Protein AF-A0A921BNK4-F1 (afdb_monomer_lite)

pLDDT: mean 87.98, std 12.68, range [36.59, 97.06]

Radius of gyration: 14.63 Å; chains: 1; bounding box: 39×37×37 Å

Secondary structure (DSSP, 8-state):
-----EEEETTEEEE--TT----B-STT-B--TT-TTSPPPSEE--S--EEEEEEGGGS-PPTTGGGPEEEEETTTTEEEEEEEEEETTEEEEEEEEEEE-SS------EE-TTS-EE-

Sequence (119 aa):
MGRRLAVVSADRVNHVISGGDYGWRQGTDKWPAYFPDSLPSNADIGLGSPTAIAFGTESNFPEPYRRALFILDWAYGKIFAIHLTPEGVSYRGQADEFVTGRPLNVTGMDFGPDGRCFL

Foldseek 3Di:
DDQADFDDDFFFTDRDDPPAAQQDDPDNDGDDCPPPRHDDGQGGPDGFAWADKDALCLAPDDPPRSGWIWTAGQPQQWIWTWDWDDDDPGTHTDIDTPDGDVRRRDRDWDADNVRDIDD

Structure (mmCIF, N/CA/C/O backbone):
data_AF-A0A921BNK4-F1
#
_entry.id   AF-A0A921BNK4-F1
#
loop_
_atom_site.group_PDB
_atom_site.id
_atom_site.type_symbol
_atom_site.label_atom_id
_atom_site.label_alt_id
_atom_site.label_comp_id
_atom_site.label_asym_id
_atom_site.label_entity_id
_atom_site.label_seq_id
_atom_site.pdbx_PDB_ins_code
_atom_site.Cartn_x
_atom_site.Cartn_y
_atom_site.Cartn_z
_atom_site.occupancy
_atom_site.B_iso_or_equiv
_atom_site.auth_seq_id
_atom_site.auth_comp_id
_atom_site.auth_asym_id
_atom_site.auth_atom_id
_atom_site.pdbx_PDB_model_num
ATOM 1 N N . MET A 1 1 ? -8.432 -18.741 0.528 1.00 36.59 1 MET A N 1
ATOM 2 C CA . MET A 1 1 ? -7.493 -18.489 -0.588 1.00 36.59 1 MET A CA 1
ATOM 3 C C . MET A 1 1 ? -6.634 -17.300 -0.176 1.00 36.59 1 MET A C 1
ATOM 5 O O . MET A 1 1 ? -7.136 -16.187 -0.126 1.00 36.59 1 MET A O 1
ATOM 9 N N . GLY A 1 2 ? -5.432 -17.576 0.341 1.00 42.41 2 GLY A N 1
ATOM 10 C CA . GLY A 1 2 ? -4.637 -16.625 1.127 1.00 42.41 2 GLY A CA 1
ATOM 11 C C . GLY A 1 2 ? -4.116 -15.462 0.289 1.00 42.41 2 GLY A C 1
ATOM 12 O O . GLY A 1 2 ? -3.464 -15.683 -0.729 1.00 42.41 2 GLY A O 1
ATOM 13 N N . ARG A 1 3 ? -4.422 -14.237 0.722 1.00 51.56 3 ARG A N 1
ATOM 14 C CA . ARG A 1 3 ? -3.921 -12.988 0.141 1.00 51.56 3 ARG A CA 1
ATOM 15 C C . ARG A 1 3 ? -2.420 -12.909 0.411 1.00 51.56 3 ARG A C 1
ATOM 17 O O . ARG A 1 3 ? -2.004 -12.634 1.531 1.00 51.56 3 ARG A O 1
ATOM 24 N N . ARG A 1 4 ? -1.619 -13.279 -0.589 1.00 47.22 4 ARG A N 1
ATOM 25 C CA . ARG A 1 4 ? -0.155 -13.254 -0.518 1.00 47.22 4 ARG A CA 1
ATOM 26 C C . ARG A 1 4 ? 0.313 -11.802 -0.600 1.00 47.22 4 ARG A C 1
ATOM 28 O O . ARG A 1 4 ? -0.253 -11.018 -1.355 1.00 47.22 4 ARG A O 1
ATOM 35 N N . LEU A 1 5 ? 1.269 -11.482 0.269 1.00 50.91 5 LEU A N 1
ATOM 36 C CA . LEU A 1 5 ? 1.729 -10.148 0.646 1.00 50.91 5 LEU A CA 1
ATOM 37 C C . LEU A 1 5 ? 1.847 -9.161 -0.522 1.00 50.91 5 LEU A C 1
ATOM 39 O O . LEU A 1 5 ? 2.385 -9.491 -1.579 1.00 50.91 5 LEU A O 1
ATOM 43 N N . ALA A 1 6 ? 1.431 -7.922 -0.257 1.00 54.72 6 ALA A N 1
ATOM 44 C CA . ALA A 1 6 ? 1.894 -6.767 -1.003 1.00 54.72 6 ALA A CA 1
ATOM 45 C C . ALA A 1 6 ? 3.242 -6.314 -0.416 1.00 54.72 6 ALA A C 1
ATOM 47 O O . ALA A 1 6 ? 3.318 -6.069 0.786 1.00 54.72 6 ALA A O 1
ATOM 48 N N . VAL A 1 7 ? 4.301 -6.214 -1.220 1.00 55.16 7 VAL A N 1
ATOM 49 C CA . VAL A 1 7 ? 5.541 -5.529 -0.809 1.00 55.16 7 VAL A CA 1
ATOM 50 C C . VAL A 1 7 ? 5.602 -4.191 -1.511 1.00 55.16 7 VAL A C 1
ATOM 52 O O . VAL A 1 7 ? 5.413 -4.113 -2.728 1.00 55.16 7 VAL A O 1
ATOM 55 N N . VAL A 1 8 ? 5.879 -3.151 -0.729 1.00 53.22 8 VAL A N 1
ATOM 56 C CA . VAL A 1 8 ? 6.045 -1.802 -1.244 1.00 53.22 8 VAL A CA 1
ATOM 57 C C . VAL A 1 8 ? 7.531 -1.542 -1.484 1.00 53.22 8 VAL A C 1
ATOM 59 O O . VAL A 1 8 ? 8.311 -1.470 -0.541 1.00 53.22 8 VAL A O 1
ATOM 62 N N . SER A 1 9 ? 7.938 -1.433 -2.748 1.00 58.34 9 SER A N 1
ATOM 63 C CA . SER A 1 9 ? 9.254 -0.895 -3.129 1.00 58.34 9 SER A CA 1
ATOM 64 C C . SER A 1 9 ? 9.045 0.569 -3.484 1.00 58.34 9 SER A C 1
ATOM 66 O O . SER A 1 9 ? 8.127 0.806 -4.251 1.00 58.34 9 SER A O 1
ATOM 68 N N . ALA A 1 10 ? 9.823 1.513 -2.942 1.00 61.88 10 ALA A N 1
ATOM 69 C CA . ALA A 1 10 ? 9.602 2.968 -3.038 1.00 61.88 10 ALA A CA 1
ATOM 70 C C . ALA A 1 10 ? 8.849 3.411 -4.313 1.00 61.88 10 ALA A C 1
ATOM 72 O O . ALA A 1 10 ? 9.496 3.539 -5.344 1.00 61.88 10 ALA A O 1
ATOM 73 N N . ASP A 1 11 ? 7.525 3.630 -4.186 1.00 77.81 11 ASP A N 1
ATOM 74 C CA . ASP A 1 11 ? 6.499 3.969 -5.205 1.00 77.81 11 ASP A CA 1
ATOM 75 C C . ASP A 1 11 ? 5.626 2.857 -5.843 1.00 77.81 11 ASP A C 1
ATOM 77 O O . ASP A 1 11 ? 4.643 3.200 -6.500 1.00 77.81 11 ASP A O 1
ATOM 81 N N . ARG A 1 12 ? 5.886 1.563 -5.621 1.00 87.12 12 ARG A N 1
ATOM 82 C CA . ARG A 1 12 ? 5.144 0.423 -6.209 1.00 87.12 12 ARG A CA 1
ATOM 83 C C . ARG A 1 12 ? 4.524 -0.487 -5.166 1.00 87.12 12 ARG A C 1
ATOM 85 O O . ARG A 1 12 ? 5.171 -0.825 -4.181 1.00 87.12 12 ARG A O 1
ATOM 92 N N . VAL A 1 13 ? 3.336 -0.997 -5.456 1.00 91.75 13 VAL A N 1
ATOM 93 C CA . VAL A 1 13 ? 2.663 -2.085 -4.743 1.00 91.75 13 VAL A CA 1
ATOM 94 C C . VAL A 1 13 ? 2.824 -3.360 -5.558 1.00 91.75 13 VAL A C 1
ATOM 96 O O . VAL A 1 13 ? 2.338 -3.428 -6.683 1.00 91.75 13 VAL A O 1
ATOM 99 N N . ASN A 1 14 ? 3.462 -4.385 -4.994 1.00 92.00 14 ASN A N 1
ATOM 100 C CA . ASN A 1 14 ? 3.749 -5.631 -5.708 1.00 92.00 14 ASN A CA 1
ATOM 101 C C . ASN A 1 14 ? 3.083 -6.838 -5.041 1.00 92.00 14 ASN A C 1
ATOM 103 O O . ASN A 1 14 ? 3.265 -7.047 -3.847 1.00 92.00 14 ASN A O 1
ATOM 107 N N . HIS A 1 15 ? 2.387 -7.678 -5.802 1.00 92.12 15 HIS A N 1
ATOM 108 C CA . HIS A 1 15 ? 1.873 -8.978 -5.381 1.00 92.12 15 HIS A CA 1
ATOM 109 C C . HIS A 1 15 ? 3.023 -9.981 -5.368 1.00 92.12 15 HIS A C 1
ATOM 111 O O . HIS A 1 15 ? 3.457 -10.459 -6.416 1.00 92.12 15 HIS A O 1
ATOM 117 N N . VAL A 1 16 ? 3.516 -10.303 -4.171 1.00 90.88 16 VAL A N 1
ATOM 118 C CA . VAL A 1 16 ? 4.735 -11.096 -4.036 1.00 90.88 16 VAL A CA 1
ATOM 119 C C . VAL A 1 16 ? 4.479 -12.580 -4.252 1.00 90.88 16 VAL A C 1
ATOM 121 O O . VAL A 1 16 ? 3.818 -13.252 -3.455 1.00 90.88 16 VAL A O 1
ATOM 124 N N . ILE A 1 17 ? 5.072 -13.104 -5.323 1.00 88.81 17 ILE A N 1
ATOM 125 C CA . ILE A 1 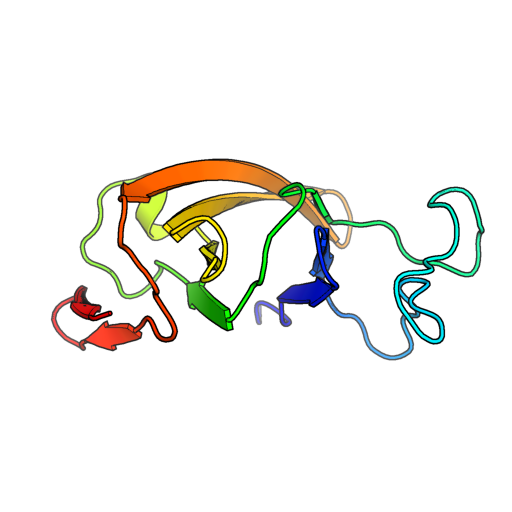17 ? 5.143 -14.534 -5.624 1.00 88.81 17 ILE A CA 1
ATOM 126 C C . ILE A 1 17 ? 6.519 -15.123 -5.295 1.00 88.81 17 ILE A C 1
ATOM 128 O O . ILE A 1 17 ? 7.536 -14.429 -5.284 1.00 88.81 17 ILE A O 1
ATOM 132 N N . SER A 1 18 ? 6.549 -16.433 -5.043 1.00 90.44 18 SER A N 1
ATOM 133 C CA . SER A 1 18 ? 7.795 -17.166 -4.805 1.00 90.44 18 SER A CA 1
ATOM 134 C C . SER A 1 18 ? 8.704 -17.093 -6.035 1.00 90.44 18 SER A C 1
ATOM 136 O O . SER A 1 18 ? 8.249 -17.358 -7.146 1.00 90.44 18 SER A O 1
ATOM 138 N N . GLY A 1 19 ? 9.969 -16.720 -5.825 1.00 90.06 19 GLY A N 1
ATOM 139 C CA . GLY A 1 19 ? 10.968 -16.590 -6.891 1.00 90.06 19 GLY A CA 1
ATOM 140 C C . GLY A 1 19 ? 10.823 -15.351 -7.783 1.00 90.06 19 GLY A C 1
ATOM 141 O O . GLY A 1 19 ? 11.565 -15.239 -8.751 1.00 90.06 19 GLY A O 1
ATOM 142 N N . GLY A 1 20 ? 9.894 -14.434 -7.491 1.00 89.50 20 GLY A N 1
ATOM 143 C CA . GLY A 1 20 ? 9.708 -13.217 -8.284 1.00 89.50 20 GLY A CA 1
ATOM 144 C C . GLY A 1 20 ? 10.769 -12.145 -8.014 1.00 89.50 20 GLY A C 1
ATOM 145 O O . GLY A 1 20 ? 11.062 -11.851 -6.856 1.00 89.50 20 GLY A O 1
ATOM 146 N N . ASP A 1 21 ? 11.288 -11.526 -9.076 1.00 89.56 21 ASP A N 1
ATOM 147 C CA . ASP A 1 21 ? 12.100 -10.302 -9.026 1.00 89.56 21 ASP A CA 1
ATOM 148 C C . ASP A 1 21 ? 11.228 -9.105 -9.447 1.00 89.56 21 ASP A C 1
ATOM 150 O O . ASP A 1 21 ? 10.458 -9.201 -10.398 1.00 89.56 21 ASP A O 1
ATOM 154 N N . TYR A 1 22 ? 11.327 -7.983 -8.732 1.00 88.56 22 TYR A N 1
ATOM 155 C CA . TYR A 1 22 ? 10.554 -6.747 -8.972 1.00 88.56 22 TYR A CA 1
ATOM 156 C C . TYR A 1 22 ? 11.452 -5.584 -9.414 1.00 88.56 22 TYR A C 1
ATOM 158 O O . TYR A 1 22 ? 11.071 -4.411 -9.363 1.00 88.56 22 TYR A O 1
ATOM 166 N N . GLY A 1 23 ? 12.680 -5.910 -9.816 1.00 88.94 23 GLY A N 1
ATOM 167 C CA . GLY A 1 23 ? 13.595 -5.010 -10.490 1.00 88.94 23 GLY A CA 1
ATOM 168 C C . GLY A 1 23 ? 14.370 -4.069 -9.576 1.00 88.94 23 GLY A C 1
ATOM 169 O O . GLY A 1 23 ? 15.148 -3.288 -10.111 1.00 88.94 23 GLY A O 1
ATOM 170 N N . TRP A 1 24 ? 14.208 -4.103 -8.246 1.00 85.69 24 TRP A N 1
ATOM 171 C CA . TRP A 1 24 ? 14.978 -3.229 -7.346 1.00 85.69 24 TRP A CA 1
ATOM 172 C C . TRP A 1 24 ? 16.477 -3.528 -7.429 1.00 85.69 24 TRP A C 1
ATOM 174 O O . TRP A 1 24 ? 16.895 -4.687 -7.354 1.00 85.69 24 TRP A O 1
ATOM 184 N N . ARG A 1 25 ? 17.292 -2.483 -7.564 1.00 84.50 25 ARG A N 1
ATOM 185 C CA . ARG A 1 25 ? 18.756 -2.542 -7.574 1.00 84.50 25 ARG A CA 1
ATOM 186 C C . ARG A 1 25 ? 19.303 -1.547 -6.548 1.00 84.50 25 ARG A C 1
ATOM 188 O O . ARG A 1 25 ? 18.558 -0.754 -5.986 1.00 84.50 25 ARG A O 1
ATOM 195 N N . GLN A 1 26 ? 20.606 -1.623 -6.277 1.00 76.38 26 GLN A N 1
ATOM 196 C CA . GLN A 1 26 ? 21.273 -0.772 -5.284 1.00 76.38 26 GLN A CA 1
ATOM 197 C C . GLN A 1 26 ? 20.885 0.711 -5.448 1.00 76.38 26 GLN A C 1
ATOM 199 O O . GLN A 1 26 ? 20.955 1.256 -6.547 1.00 76.38 26 GLN A O 1
ATOM 204 N N . GLY A 1 27 ? 20.498 1.360 -4.347 1.00 72.81 27 GLY A N 1
ATOM 205 C CA . GLY A 1 27 ? 20.026 2.748 -4.342 1.00 72.81 27 GLY A CA 1
ATOM 206 C C . GLY A 1 27 ? 18.537 2.890 -4.685 1.00 72.81 27 GLY A C 1
ATOM 207 O O . GLY A 1 27 ? 17.691 2.205 -4.107 1.00 72.81 27 GLY A O 1
ATOM 208 N N . THR A 1 28 ? 18.218 3.833 -5.578 1.00 65.19 28 THR A N 1
ATOM 209 C CA . THR A 1 28 ? 16.846 4.140 -6.038 1.00 65.19 28 THR A CA 1
ATOM 210 C C . THR A 1 28 ? 16.524 3.552 -7.411 1.00 65.19 28 THR A C 1
ATOM 212 O O . THR A 1 28 ? 15.426 3.760 -7.928 1.00 65.19 28 THR A O 1
ATOM 215 N N . ASP A 1 29 ? 17.477 2.848 -8.021 1.00 70.38 29 ASP A N 1
ATOM 216 C CA . ASP A 1 29 ? 17.311 2.309 -9.361 1.00 70.38 29 ASP A CA 1
ATOM 217 C C . ASP A 1 29 ? 16.433 1.061 -9.350 1.00 70.38 29 ASP A C 1
ATOM 219 O O . ASP A 1 29 ? 16.556 0.156 -8.519 1.00 70.38 29 ASP A O 1
ATOM 223 N N . LYS A 1 30 ? 15.543 1.008 -10.335 1.00 76.25 30 LYS A N 1
ATOM 224 C CA . LYS A 1 30 ? 14.674 -0.130 -10.600 1.00 76.25 30 LYS A CA 1
ATOM 225 C C . LYS A 1 30 ? 14.688 -0.440 -12.084 1.00 76.25 30 LYS A C 1
ATOM 227 O O . LYS A 1 30 ? 14.663 0.473 -12.910 1.00 76.25 30 LYS A O 1
ATOM 232 N N . TRP A 1 31 ? 14.721 -1.722 -12.429 1.00 83.44 31 TRP A N 1
ATOM 233 C CA . TRP A 1 31 ? 14.593 -2.130 -13.819 1.00 83.44 31 TRP A CA 1
ATOM 234 C C . TRP A 1 31 ? 13.292 -1.584 -14.430 1.00 83.44 31 TRP A C 1
ATOM 236 O O . TRP A 1 31 ? 12.257 -1.505 -13.746 1.00 83.44 31 TRP A O 1
ATOM 246 N N . PRO A 1 32 ? 13.330 -1.181 -15.713 1.00 79.75 32 PRO A N 1
ATOM 247 C CA . PRO A 1 32 ? 12.128 -0.787 -16.424 1.00 79.75 32 PRO A CA 1
ATOM 248 C C . PRO A 1 32 ? 11.106 -1.924 -16.459 1.00 79.75 32 PRO A C 1
ATOM 250 O O . PRO A 1 32 ? 11.467 -3.089 -16.595 1.00 79.75 32 PRO A O 1
ATOM 253 N N . ALA A 1 33 ? 9.817 -1.582 -16.417 1.00 77.56 33 ALA A N 1
ATOM 254 C CA . ALA A 1 33 ? 8.734 -2.571 -16.383 1.00 77.56 33 ALA A CA 1
ATOM 255 C C . ALA A 1 33 ? 8.651 -3.463 -17.639 1.00 77.56 33 ALA A C 1
ATOM 257 O O . ALA A 1 33 ? 7.980 -4.486 -17.616 1.00 77.56 33 ALA A O 1
ATOM 258 N N . TYR A 1 34 ? 9.307 -3.075 -18.737 1.00 81.38 34 TYR A N 1
ATOM 259 C CA . TYR A 1 34 ? 9.350 -3.864 -19.969 1.00 81.38 34 TYR A CA 1
ATOM 260 C C . TYR A 1 34 ? 10.454 -4.934 -19.970 1.00 81.38 34 TYR A C 1
ATOM 262 O O . TYR A 1 34 ? 10.559 -5.691 -20.934 1.00 81.38 34 TYR A O 1
ATOM 270 N N . PHE A 1 35 ? 11.300 -4.998 -18.934 1.00 87.06 35 PHE A N 1
ATOM 271 C CA . PHE A 1 35 ? 12.295 -6.061 -18.816 1.00 87.06 35 PHE A CA 1
ATOM 272 C C . PHE A 1 35 ? 11.591 -7.369 -18.431 1.00 87.06 35 PHE A C 1
ATOM 274 O O . PHE A 1 35 ? 10.883 -7.387 -17.426 1.00 87.06 35 PHE A O 1
ATOM 281 N N . PRO A 1 36 ? 11.798 -8.469 -19.177 1.00 85.25 36 PRO A N 1
ATOM 282 C CA . PRO A 1 36 ? 11.061 -9.719 -18.968 1.00 85.25 36 PRO A CA 1
ATOM 283 C C . PRO A 1 36 ? 11.350 -10.371 -17.609 1.00 85.25 36 PRO A C 1
ATOM 285 O O . PRO A 1 36 ? 10.500 -11.076 -17.074 1.00 85.25 36 PRO A O 1
ATOM 288 N N . ASP A 1 37 ? 12.528 -10.103 -17.045 1.00 87.62 37 ASP A N 1
ATOM 289 C CA . ASP A 1 37 ? 12.971 -10.649 -15.762 1.00 87.62 37 ASP A CA 1
ATOM 290 C C . ASP A 1 37 ? 12.440 -9.854 -14.554 1.00 87.62 37 ASP A C 1
ATOM 292 O O . ASP A 1 37 ? 12.628 -10.274 -13.416 1.00 87.62 37 ASP A O 1
ATOM 296 N N . SER A 1 38 ? 11.785 -8.705 -14.774 1.00 88.81 38 SER A N 1
ATOM 297 C CA . SER A 1 38 ? 11.129 -7.929 -13.718 1.00 88.81 38 SER A CA 1
ATOM 298 C C . SER A 1 38 ? 9.624 -8.131 -13.795 1.00 88.81 38 SER A C 1
ATOM 300 O O . SER A 1 38 ? 8.979 -7.755 -14.772 1.00 88.81 38 SER A O 1
ATOM 302 N N . LEU A 1 39 ? 9.035 -8.646 -12.724 1.00 90.00 39 LEU A N 1
ATOM 303 C CA . LEU A 1 39 ? 7.589 -8.700 -12.589 1.00 90.00 39 LEU A CA 1
ATOM 304 C C . LEU A 1 39 ? 6.998 -7.283 -12.501 1.00 90.00 39 LEU A C 1
ATOM 306 O O . LEU A 1 39 ? 7.640 -6.371 -11.961 1.00 90.00 39 LEU A O 1
ATOM 310 N N . PRO A 1 40 ? 5.784 -7.080 -13.044 1.00 88.38 40 PRO A N 1
ATOM 311 C CA . PRO A 1 40 ? 5.144 -5.775 -13.057 1.00 88.38 40 PRO A CA 1
ATOM 312 C C . PRO A 1 40 ? 4.626 -5.377 -11.669 1.00 88.38 40 PRO A C 1
ATOM 314 O O . PRO A 1 40 ? 4.263 -6.223 -10.851 1.00 88.38 40 PRO A O 1
ATOM 317 N N . SER A 1 41 ? 4.534 -4.064 -11.454 1.00 89.94 41 SER A N 1
ATOM 318 C CA . SER A 1 41 ? 3.801 -3.463 -10.334 1.00 89.94 41 SER A CA 1
ATOM 319 C C . SER A 1 41 ? 2.299 -3.722 -10.470 1.00 89.94 41 SER A C 1
ATOM 321 O O . SER A 1 41 ? 1.765 -3.744 -11.581 1.00 89.94 41 SER A O 1
ATOM 323 N N . ASN A 1 42 ? 1.599 -3.870 -9.346 1.00 92.81 42 ASN A N 1
ATOM 324 C CA . ASN A 1 42 ? 0.138 -3.940 -9.307 1.00 92.81 42 ASN A CA 1
ATOM 325 C C . ASN A 1 42 ? -0.499 -2.553 -9.186 1.00 92.81 42 ASN A C 1
ATOM 327 O O . ASN A 1 42 ? -1.627 -2.373 -9.640 1.00 92.81 42 ASN A O 1
ATOM 331 N N . AL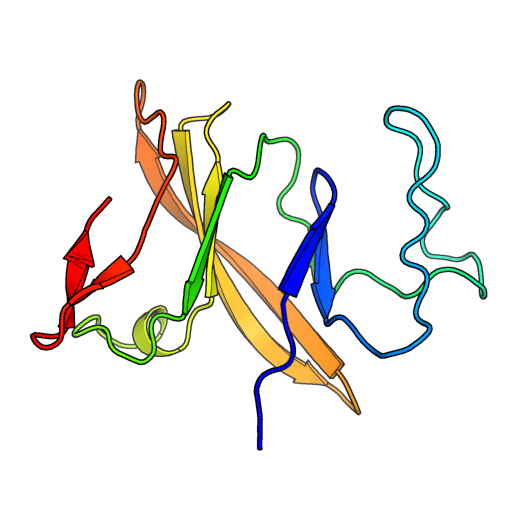A A 1 43 ? 0.190 -1.599 -8.560 1.00 92.25 43 ALA A N 1
ATOM 332 C CA . ALA A 1 43 ? -0.239 -0.211 -8.418 1.00 92.25 43 ALA A CA 1
ATOM 333 C C . ALA A 1 43 ? 0.982 0.675 -8.159 1.00 92.25 43 ALA A C 1
ATOM 335 O O . ALA A 1 43 ? 1.835 0.313 -7.354 1.00 92.25 43 ALA A O 1
ATOM 336 N N . ASP A 1 44 ? 1.031 1.853 -8.772 1.00 89.94 44 ASP A N 1
ATOM 337 C CA . ASP A 1 44 ? 2.066 2.847 -8.493 1.00 89.94 44 ASP A CA 1
ATOM 338 C C . ASP A 1 44 ? 1.452 3.997 -7.681 1.00 89.94 44 ASP A C 1
ATOM 340 O O . ASP A 1 44 ? 0.447 4.583 -8.083 1.00 89.94 44 ASP A O 1
ATOM 344 N N . ILE A 1 45 ? 2.034 4.297 -6.518 1.00 89.44 45 ILE A N 1
ATOM 345 C CA . ILE A 1 45 ? 1.522 5.282 -5.541 1.00 89.44 45 ILE A CA 1
ATOM 346 C C . ILE A 1 45 ? 2.298 6.607 -5.566 1.00 89.44 45 ILE A C 1
ATOM 348 O O . ILE A 1 45 ? 1.994 7.532 -4.814 1.00 89.44 45 ILE A O 1
ATOM 352 N N . GLY A 1 46 ? 3.286 6.713 -6.457 1.00 86.94 46 GLY A N 1
ATOM 353 C CA . GLY A 1 46 ? 4.144 7.885 -6.588 1.00 86.94 46 GLY A CA 1
ATOM 354 C C . GLY A 1 46 ? 5.198 7.991 -5.484 1.00 86.94 46 GLY A C 1
ATOM 355 O O . GLY A 1 46 ? 5.391 7.086 -4.673 1.00 86.94 46 GLY A O 1
ATOM 356 N N . LEU A 1 47 ? 5.925 9.110 -5.491 1.00 85.88 47 LEU A N 1
ATOM 357 C CA . LEU A 1 47 ? 7.008 9.358 -4.544 1.00 85.88 47 LEU A CA 1
ATOM 358 C C . LEU A 1 47 ? 6.469 9.410 -3.108 1.00 85.88 47 LEU A C 1
ATOM 360 O O . LEU A 1 47 ? 5.531 10.150 -2.824 1.00 85.88 47 LEU A O 1
ATOM 364 N N . GLY A 1 48 ? 7.111 8.670 -2.209 1.00 88.12 48 GLY A N 1
ATOM 365 C CA . GLY A 1 48 ? 6.754 8.620 -0.797 1.00 88.12 48 GLY A CA 1
ATOM 366 C C . GLY A 1 48 ? 7.745 7.796 0.012 1.00 88.12 48 GLY A C 1
ATOM 367 O O . GLY A 1 48 ? 8.747 7.310 -0.516 1.00 88.12 48 GLY A O 1
ATOM 368 N N . SER A 1 49 ? 7.452 7.632 1.298 1.00 90.25 49 SER A N 1
ATOM 369 C CA . SER A 1 49 ? 8.204 6.783 2.223 1.00 90.25 49 SER A CA 1
ATOM 370 C C . SER A 1 49 ? 7.252 5.802 2.912 1.00 90.25 49 SER A C 1
ATOM 372 O O . SER A 1 49 ? 6.760 6.092 4.007 1.00 90.25 49 SER A O 1
ATOM 374 N N . PRO A 1 50 ? 6.937 4.669 2.256 1.00 91.38 50 PRO A N 1
ATOM 375 C CA . PRO A 1 50 ? 5.976 3.703 2.767 1.00 91.38 50 PRO A CA 1
ATOM 376 C C . PRO A 1 50 ? 6.471 3.028 4.050 1.00 91.38 50 PRO A C 1
ATOM 378 O O . PRO A 1 50 ? 7.560 2.458 4.058 1.00 91.38 50 PRO A O 1
ATOM 381 N N . THR A 1 51 ? 5.687 3.083 5.127 1.00 92.88 51 THR A N 1
ATOM 382 C CA . THR A 1 51 ? 6.103 2.604 6.461 1.00 92.88 51 THR A CA 1
ATOM 383 C C . THR A 1 51 ? 5.378 1.350 6.921 1.00 92.88 51 THR A C 1
ATOM 385 O O . THR A 1 51 ? 5.996 0.468 7.515 1.00 92.88 51 THR A O 1
ATOM 388 N N . ALA A 1 52 ? 4.082 1.251 6.639 1.00 92.69 52 ALA A N 1
ATOM 389 C CA . ALA A 1 52 ? 3.254 0.125 7.045 1.00 92.69 52 ALA A CA 1
ATOM 390 C C . ALA A 1 52 ? 2.116 -0.115 6.054 1.00 92.69 52 ALA A C 1
ATOM 392 O O . ALA A 1 52 ? 1.741 0.766 5.273 1.00 92.69 52 ALA A O 1
ATOM 393 N N . ILE A 1 53 ? 1.566 -1.327 6.118 1.00 93.88 53 ILE A N 1
ATOM 394 C CA . ILE A 1 53 ? 0.378 -1.725 5.371 1.00 93.88 53 ILE A CA 1
ATOM 395 C C . ILE A 1 53 ? -0.617 -2.436 6.288 1.00 93.88 53 ILE A C 1
ATOM 397 O O . ILE A 1 53 ? -0.206 -3.142 7.206 1.00 93.88 53 ILE A O 1
ATOM 401 N N . ALA A 1 54 ? -1.912 -2.300 6.007 1.00 94.81 54 ALA A N 1
ATOM 402 C CA . ALA A 1 54 ? -2.973 -3.012 6.721 1.00 94.81 54 ALA A CA 1
ATOM 403 C C . ALA A 1 54 ? -4.134 -3.351 5.778 1.00 94.81 54 ALA A C 1
ATOM 405 O O . ALA A 1 54 ? -4.525 -2.536 4.946 1.00 94.81 54 ALA A O 1
ATOM 406 N N . PHE A 1 55 ? -4.724 -4.542 5.892 1.00 95.44 55 PHE A N 1
ATOM 407 C CA . PHE A 1 55 ? -5.944 -4.862 5.145 1.00 95.44 55 PHE A CA 1
ATOM 408 C C . PHE A 1 55 ? -7.177 -4.402 5.920 1.00 95.44 55 PHE A C 1
ATOM 410 O O . PHE A 1 55 ? -7.357 -4.767 7.076 1.00 95.44 55 PHE A O 1
ATOM 417 N N . GLY A 1 56 ? -8.087 -3.686 5.258 1.00 95.62 56 GLY A N 1
ATOM 418 C CA . GLY A 1 56 ? -9.335 -3.202 5.855 1.00 95.62 56 GLY A CA 1
ATOM 419 C C . GLY A 1 56 ? -10.363 -4.277 6.215 1.00 95.62 56 GLY A C 1
ATOM 420 O O . GLY A 1 56 ? -11.465 -3.933 6.634 1.00 95.62 56 GLY A O 1
ATOM 421 N N . THR A 1 57 ? -10.065 -5.566 6.036 1.00 93.56 57 THR A N 1
ATOM 422 C CA . THR A 1 57 ? -11.070 -6.639 6.128 1.00 93.56 57 THR A CA 1
ATOM 423 C C . THR A 1 57 ? -11.665 -6.841 7.501 1.00 93.56 57 THR A C 1
ATOM 425 O O . THR A 1 57 ? -12.803 -7.292 7.592 1.00 93.56 57 THR A O 1
ATOM 428 N N . GLU A 1 58 ? -10.907 -6.517 8.541 1.00 92.00 58 GLU A N 1
ATOM 429 C CA . GLU A 1 58 ? -11.366 -6.599 9.928 1.00 92.00 58 GLU A CA 1
ATOM 430 C C . GLU A 1 58 ? -11.906 -5.252 10.423 1.00 92.00 58 GLU A C 1
ATOM 432 O O . GLU A 1 58 ? -12.358 -5.138 11.554 1.00 92.00 58 GLU A O 1
ATOM 437 N N . SER A 1 59 ? -11.919 -4.229 9.563 1.00 96.75 59 SER A N 1
ATOM 438 C CA . SER A 1 59 ? -12.433 -2.907 9.903 1.00 96.75 59 SER A CA 1
ATOM 439 C C . SER A 1 59 ? -13.961 -2.837 9.860 1.00 96.75 59 SER A C 1
ATOM 441 O O . SER A 1 59 ? -14.637 -3.511 9.077 1.00 96.75 59 SER A O 1
ATOM 443 N N . ASN A 1 60 ? -14.504 -1.895 10.625 1.00 96.62 60 ASN A N 1
ATOM 444 C CA . ASN A 1 60 ? -15.893 -1.457 10.518 1.00 96.62 60 ASN A CA 1
ATOM 445 C C . ASN A 1 60 ? -16.108 -0.375 9.450 1.00 96.62 60 ASN A C 1
ATOM 447 O O . ASN A 1 60 ? -17.197 0.195 9.361 1.00 96.62 60 ASN A O 1
ATOM 451 N N . PHE A 1 61 ? -15.109 -0.096 8.609 1.00 97.06 61 PHE A N 1
ATOM 452 C CA . PHE A 1 61 ? -15.271 0.866 7.528 1.00 97.06 61 PHE A CA 1
ATOM 453 C C . PHE A 1 61 ? -16.355 0.416 6.533 1.00 97.06 61 PHE A C 1
ATOM 455 O O . PHE A 1 61 ? -16.619 -0.789 6.379 1.00 97.06 61 PHE A O 1
ATOM 462 N N . PRO A 1 62 ? -17.031 1.373 5.872 1.00 96.88 62 PRO A N 1
ATOM 463 C CA . PRO A 1 62 ? -17.949 1.058 4.791 1.00 96.88 62 PRO A CA 1
ATOM 464 C C . PRO A 1 62 ? -17.184 0.546 3.563 1.00 96.88 62 PRO A C 1
ATOM 466 O O . PRO A 1 62 ? -15.969 0.713 3.431 1.00 96.88 62 PRO A O 1
ATOM 469 N N . GLU A 1 63 ? -17.906 -0.067 2.631 1.00 96.44 63 GLU A N 1
ATOM 470 C CA . GLU A 1 63 ? -17.376 -0.268 1.282 1.00 96.44 63 GLU A CA 1
ATOM 471 C C . GLU A 1 63 ? -17.109 1.097 0.614 1.00 96.44 63 GLU A C 1
ATOM 473 O O . GLU A 1 63 ? -17.869 2.038 0.852 1.00 96.44 63 GLU A O 1
ATOM 478 N N . PRO A 1 64 ? -16.053 1.235 -0.212 1.00 95.62 64 PRO A N 1
ATOM 479 C CA . PRO A 1 64 ? -15.131 0.181 -0.662 1.00 95.62 64 PRO A CA 1
ATOM 480 C C . PRO A 1 64 ? -13.938 -0.088 0.283 1.00 95.62 64 PRO A C 1
ATOM 482 O O . PRO A 1 64 ? -13.118 -0.970 0.019 1.00 95.62 64 PRO A O 1
ATOM 485 N N . TYR A 1 65 ? -13.813 0.658 1.382 1.00 97.00 65 TYR A N 1
ATOM 486 C CA . TYR A 1 65 ? -12.628 0.670 2.251 1.00 97.00 65 TYR A CA 1
ATOM 487 C C . TYR A 1 65 ? -12.437 -0.605 3.073 1.00 97.00 65 TYR A C 1
ATOM 489 O O . TYR A 1 65 ? -11.304 -1.006 3.334 1.00 97.00 65 TYR A O 1
ATOM 497 N N . ARG A 1 66 ? -13.523 -1.312 3.404 1.00 96.50 66 ARG A N 1
ATOM 498 C CA . ARG A 1 66 ? -13.445 -2.625 4.067 1.00 96.50 66 ARG A CA 1
ATOM 499 C C . ARG A 1 66 ? -12.665 -3.666 3.255 1.00 96.50 66 ARG A C 1
ATOM 501 O O . ARG A 1 66 ? -12.124 -4.619 3.805 1.00 96.50 66 ARG A O 1
ATOM 508 N N . ARG A 1 67 ? -12.592 -3.513 1.931 1.00 94.88 67 ARG A N 1
ATOM 509 C CA . ARG A 1 67 ? -11.839 -4.422 1.051 1.00 94.88 67 ARG A CA 1
ATOM 510 C C . ARG A 1 67 ? -10.518 -3.837 0.556 1.00 94.88 67 ARG A C 1
ATOM 512 O O . ARG A 1 67 ? -9.853 -4.493 -0.245 1.00 94.88 67 ARG A O 1
ATOM 519 N N . ALA A 1 68 ? -10.143 -2.647 1.017 1.00 96.44 68 ALA A N 1
ATOM 520 C CA . ALA A 1 68 ? -8.917 -1.982 0.605 1.00 96.44 68 ALA A CA 1
ATOM 521 C C . ALA A 1 68 ? -7.681 -2.533 1.334 1.00 96.44 68 ALA A C 1
ATOM 523 O O . ALA A 1 68 ? -7.760 -3.060 2.448 1.00 96.44 68 ALA A O 1
ATOM 524 N N . LEU A 1 69 ? -6.528 -2.385 0.686 1.00 95.94 69 LEU A N 1
ATOM 525 C CA . LEU A 1 69 ? -5.212 -2.443 1.313 1.00 95.94 69 LEU A CA 1
ATOM 526 C C . LEU A 1 69 ? -4.785 -1.010 1.627 1.00 95.94 69 LEU A C 1
ATOM 528 O O . LEU A 1 69 ? -4.674 -0.198 0.717 1.00 95.94 69 LEU A O 1
ATOM 532 N N . PHE A 1 70 ? -4.535 -0.700 2.888 1.00 96.00 70 PHE A N 1
ATOM 533 C CA . PHE A 1 70 ? -4.028 0.599 3.300 1.00 96.00 70 PHE A CA 1
ATOM 534 C C . PHE A 1 70 ? -2.506 0.626 3.259 1.00 96.00 70 PHE A C 1
ATOM 536 O O . PHE A 1 70 ? -1.870 -0.356 3.642 1.00 96.00 70 PHE A O 1
ATOM 543 N N . ILE A 1 71 ? -1.937 1.742 2.805 1.00 95.50 71 ILE A N 1
ATOM 544 C CA . ILE A 1 71 ? -0.491 1.991 2.777 1.00 95.50 71 ILE A CA 1
ATOM 545 C C . ILE A 1 71 ? -0.218 3.352 3.404 1.00 95.50 71 ILE A C 1
ATOM 547 O O . ILE A 1 71 ? -0.813 4.351 3.005 1.00 95.50 71 ILE A O 1
ATOM 551 N N . LEU A 1 72 ? 0.686 3.386 4.376 1.00 94.88 72 LEU A N 1
ATOM 552 C CA . LEU A 1 72 ? 1.062 4.590 5.111 1.00 94.88 72 LEU A CA 1
ATOM 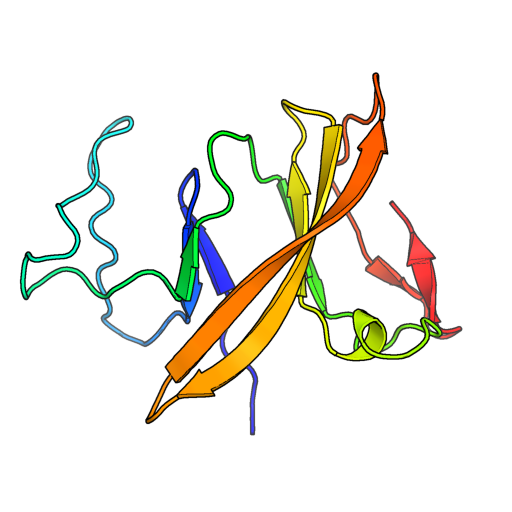553 C C . LEU A 1 72 ? 2.311 5.216 4.501 1.00 94.88 72 LEU A C 1
ATOM 555 O O . LEU A 1 72 ? 3.271 4.500 4.241 1.00 94.88 72 LEU A O 1
ATOM 559 N N . ASP A 1 73 ? 2.315 6.535 4.328 1.00 93.31 73 ASP A N 1
ATOM 560 C CA . ASP A 1 73 ? 3.442 7.325 3.834 1.00 93.31 73 ASP A CA 1
ATOM 561 C C . ASP A 1 73 ? 3.855 8.380 4.864 1.00 93.31 73 ASP A C 1
ATOM 563 O O . ASP A 1 73 ? 3.141 9.357 5.117 1.00 93.31 73 ASP A O 1
ATOM 567 N N . TRP A 1 74 ? 5.052 8.194 5.418 1.00 93.31 74 TRP A N 1
ATOM 568 C CA . TRP A 1 74 ? 5.632 9.095 6.409 1.00 93.31 74 TRP A CA 1
ATOM 569 C C . TRP A 1 74 ? 6.107 10.423 5.814 1.00 93.31 74 TRP A C 1
ATOM 571 O O . TRP A 1 74 ? 6.003 11.452 6.475 1.00 93.31 74 TRP A O 1
ATOM 581 N N . ALA A 1 75 ? 6.629 10.424 4.582 1.00 91.50 75 ALA A N 1
ATOM 582 C CA . ALA A 1 75 ? 7.290 11.599 4.010 1.00 91.50 75 ALA A CA 1
ATOM 583 C C . ALA A 1 75 ? 6.292 12.696 3.628 1.00 91.50 75 ALA A C 1
ATOM 585 O O . ALA A 1 75 ? 6.562 13.879 3.845 1.00 91.50 75 ALA A O 1
ATOM 586 N N . TYR A 1 76 ? 5.141 12.310 3.071 1.00 91.62 76 TYR A N 1
ATOM 587 C CA . TYR A 1 76 ? 4.101 13.258 2.653 1.00 91.62 76 TYR A CA 1
ATOM 588 C C . TYR A 1 76 ? 2.873 13.280 3.557 1.00 91.62 76 TYR A C 1
ATOM 590 O O . TYR A 1 76 ? 1.961 14.071 3.306 1.00 91.62 76 TYR A O 1
ATOM 598 N N . GLY A 1 77 ? 2.860 12.451 4.600 1.00 94.19 77 GLY A N 1
ATOM 599 C CA . GLY A 1 77 ? 1.769 12.357 5.555 1.00 94.19 77 GLY A CA 1
ATOM 600 C C . GLY A 1 77 ? 0.461 11.923 4.912 1.00 94.19 77 GLY A C 1
ATOM 601 O O . GLY A 1 77 ? -0.544 12.635 4.984 1.00 94.19 77 GLY A O 1
ATOM 602 N N . LYS A 1 78 ? 0.495 10.765 4.247 1.00 94.69 78 LYS A N 1
ATOM 603 C CA . LYS A 1 78 ? -0.650 10.198 3.530 1.00 94.69 78 LYS A CA 1
ATOM 604 C C . LYS A 1 78 ? -0.953 8.785 4.000 1.00 94.69 78 LYS A C 1
ATOM 606 O O . LYS A 1 78 ? -0.062 8.026 4.369 1.00 94.69 78 LYS A O 1
ATOM 611 N N . ILE A 1 79 ? -2.221 8.420 3.919 1.00 96.31 79 ILE A N 1
ATOM 612 C CA . ILE A 1 79 ? -2.677 7.036 3.927 1.00 96.31 79 ILE A CA 1
ATOM 613 C C . ILE A 1 79 ? -3.364 6.814 2.587 1.00 96.31 79 ILE A C 1
ATOM 615 O O . ILE A 1 79 ? -4.322 7.513 2.262 1.00 96.31 79 ILE A O 1
ATOM 619 N N . PHE A 1 80 ? -2.878 5.853 1.812 1.00 96.06 80 PHE A N 1
ATOM 620 C CA . PHE A 1 80 ? -3.508 5.421 0.571 1.00 96.06 80 PHE A CA 1
ATOM 621 C C . PHE A 1 80 ? -4.437 4.243 0.838 1.00 96.06 80 PHE A C 1
ATOM 623 O O . PHE A 1 80 ? -4.083 3.348 1.604 1.00 96.06 80 PHE A O 1
ATOM 630 N N . ALA A 1 81 ? -5.588 4.211 0.173 1.00 96.94 81 ALA A N 1
ATOM 631 C CA . ALA A 1 81 ? -6.420 3.022 0.040 1.00 96.94 81 ALA A CA 1
ATOM 632 C C . ALA A 1 81 ? -6.203 2.424 -1.354 1.00 96.94 81 ALA A C 1
ATOM 634 O O . ALA A 1 81 ? -6.454 3.069 -2.368 1.00 96.94 81 ALA A O 1
ATOM 635 N N . ILE A 1 82 ? -5.719 1.185 -1.408 1.00 96.62 82 ILE A N 1
ATOM 636 C CA . ILE A 1 82 ? -5.494 0.447 -2.647 1.00 96.62 82 ILE A CA 1
ATOM 637 C C . ILE A 1 82 ? -6.654 -0.520 -2.865 1.00 96.62 82 ILE A C 1
ATOM 639 O O . ILE A 1 82 ? -6.846 -1.483 -2.113 1.00 96.62 82 ILE A O 1
ATOM 643 N N . HIS A 1 83 ? -7.415 -0.280 -3.924 1.00 96.25 83 HIS A N 1
ATOM 644 C CA . HIS A 1 83 ? -8.514 -1.126 -4.362 1.00 96.25 83 HIS A CA 1
ATOM 645 C C . HIS A 1 83 ? -8.007 -2.155 -5.373 1.00 96.25 83 HIS A C 1
ATOM 647 O O . HIS A 1 83 ? -7.654 -1.823 -6.504 1.00 96.25 83 HIS A O 1
ATOM 653 N N . LEU A 1 84 ? -7.954 -3.421 -4.951 1.00 94.81 84 LEU A N 1
ATOM 654 C CA . LEU A 1 84 ? -7.452 -4.531 -5.761 1.00 94.81 84 LEU A CA 1
ATOM 655 C C . LEU A 1 84 ? -8.592 -5.222 -6.517 1.00 94.81 84 LEU A C 1
ATOM 657 O O . LEU A 1 84 ? -9.540 -5.720 -5.908 1.00 94.81 84 LEU A O 1
ATOM 661 N N . THR A 1 85 ? -8.456 -5.318 -7.836 1.00 94.88 85 THR A N 1
ATOM 662 C CA . THR A 1 85 ? -9.337 -6.089 -8.723 1.00 94.88 85 THR A CA 1
ATOM 663 C C . THR A 1 85 ? -8.571 -7.300 -9.258 1.00 94.88 85 THR A C 1
ATOM 665 O O . THR A 1 85 ? -7.477 -7.112 -9.788 1.00 94.88 85 THR A O 1
ATOM 668 N N . PRO A 1 86 ? -9.076 -8.541 -9.132 1.00 94.31 86 PRO A N 1
ATOM 669 C CA . PRO A 1 86 ? -8.415 -9.712 -9.710 1.00 94.31 86 PRO A CA 1
ATOM 670 C C . PRO A 1 86 ? -8.211 -9.574 -11.226 1.00 94.31 86 PRO A C 1
ATOM 672 O O . PRO A 1 86 ? -9.144 -9.231 -11.948 1.00 94.31 86 PRO A O 1
ATOM 675 N N . GLU A 1 87 ? -7.004 -9.875 -11.707 1.00 93.25 87 GLU A N 1
ATOM 676 C CA . GLU A 1 87 ? -6.644 -9.854 -13.128 1.00 93.25 87 GLU A CA 1
ATOM 677 C C . GLU A 1 87 ? -5.717 -11.042 -13.436 1.00 93.25 87 GLU A C 1
ATOM 679 O O . GLU A 1 87 ? -4.547 -11.076 -13.047 1.00 93.25 87 GLU A O 1
ATOM 684 N N . GLY A 1 88 ? -6.266 -12.066 -14.099 1.00 92.31 88 GLY A N 1
ATOM 685 C CA . GLY A 1 88 ? -5.558 -13.321 -14.357 1.00 92.31 88 GLY A CA 1
ATOM 686 C C . GLY A 1 88 ? -5.134 -14.021 -13.061 1.00 92.31 88 GLY A C 1
ATOM 687 O O . GLY A 1 88 ? -5.969 -14.374 -12.232 1.00 92.31 88 GLY A O 1
ATOM 688 N N . VAL A 1 89 ? -3.824 -14.227 -12.893 1.00 89.25 89 VAL A N 1
ATOM 689 C CA . VAL A 1 89 ? -3.215 -14.843 -11.695 1.00 89.25 89 VAL A CA 1
ATOM 690 C C . VAL A 1 89 ? -2.736 -13.813 -10.660 1.00 89.25 89 VAL A C 1
ATOM 692 O O . VAL A 1 89 ? -2.066 -14.167 -9.690 1.00 89.25 89 VAL A O 1
ATOM 695 N N . SER A 1 90 ? -3.047 -12.535 -10.877 1.00 92.38 90 SER A N 1
ATOM 696 C CA . SER A 1 90 ? -2.604 -11.411 -10.054 1.00 92.38 90 SER A CA 1
ATOM 697 C C . SER A 1 90 ? -3.754 -10.421 -9.825 1.00 92.38 90 SER A C 1
ATOM 699 O O . SER A 1 90 ? -4.930 -10.788 -9.890 1.00 92.38 90 SER A O 1
ATOM 701 N N . TYR A 1 91 ? -3.420 -9.170 -9.512 1.00 93.88 91 TYR A N 1
ATOM 702 C CA . TYR A 1 91 ? -4.374 -8.096 -9.255 1.00 93.88 91 TYR A CA 1
ATOM 703 C C . TYR A 1 91 ? -3.988 -6.824 -10.010 1.00 93.88 91 TYR A C 1
ATOM 705 O O . TYR A 1 91 ? -2.809 -6.520 -10.159 1.00 93.88 91 TYR A O 1
ATOM 713 N N . ARG A 1 92 ? -4.978 -6.029 -10.395 1.00 94.56 92 ARG A N 1
ATOM 714 C CA . ARG A 1 92 ? -4.807 -4.624 -10.758 1.00 94.56 92 ARG A CA 1
ATOM 715 C C . ARG A 1 92 ? -5.197 -3.766 -9.560 1.00 94.56 92 ARG A C 1
ATOM 717 O O . ARG A 1 92 ? -6.281 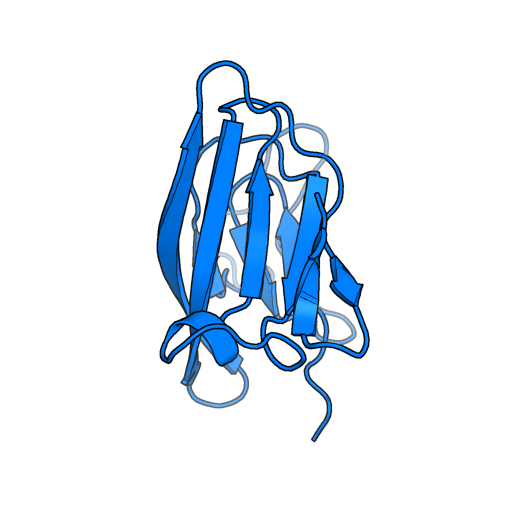-3.952 -9.009 1.00 94.56 92 ARG A O 1
ATOM 724 N N . GLY A 1 93 ? -4.319 -2.867 -9.134 1.00 94.56 93 GLY A N 1
ATOM 725 C CA . GLY A 1 93 ? -4.554 -1.938 -8.034 1.00 94.56 93 GLY A CA 1
ATOM 726 C C . GLY A 1 93 ? -4.885 -0.536 -8.532 1.00 94.56 93 GLY A C 1
ATOM 727 O O . GLY A 1 93 ? -4.231 -0.029 -9.439 1.00 94.56 93 GLY A O 1
ATOM 728 N N . GLN A 1 94 ? -5.874 0.093 -7.905 1.00 95.75 94 GLN A N 1
ATOM 729 C CA . GLN A 1 94 ? -6.144 1.525 -8.014 1.00 95.75 94 GLN A CA 1
ATOM 730 C C . GLN A 1 94 ? -5.867 2.167 -6.655 1.00 95.75 94 GLN A C 1
ATOM 732 O O . GLN A 1 94 ? -6.357 1.664 -5.645 1.00 95.75 94 GLN A O 1
ATOM 737 N N . ALA A 1 95 ? -5.072 3.234 -6.624 1.00 93.69 95 ALA A N 1
ATOM 738 C CA . ALA A 1 95 ? -4.727 3.943 -5.396 1.00 93.69 95 ALA A CA 1
ATOM 739 C C . ALA A 1 95 ? -5.550 5.227 -5.258 1.00 93.69 95 ALA A C 1
ATOM 741 O O . ALA A 1 95 ? -5.525 6.061 -6.162 1.00 93.69 95 ALA A O 1
ATOM 742 N N . ASP A 1 96 ? -6.201 5.394 -4.110 1.00 95.00 96 ASP A N 1
ATOM 743 C CA . ASP A 1 96 ? -6.891 6.621 -3.718 1.00 95.00 96 ASP A CA 1
ATOM 744 C C . ASP A 1 96 ? -6.240 7.205 -2.456 1.00 95.00 96 ASP A C 1
ATOM 746 O O . ASP A 1 96 ? -5.812 6.470 -1.560 1.00 95.00 96 ASP A O 1
ATOM 750 N N . GLU A 1 97 ? -6.161 8.535 -2.357 1.00 94.69 97 GLU A N 1
ATOM 751 C CA . GLU A 1 97 ? -5.779 9.192 -1.102 1.00 94.69 97 GLU A CA 1
ATOM 752 C C . GLU A 1 97 ? -6.934 9.068 -0.100 1.00 94.69 97 GLU A C 1
ATOM 754 O O . GLU A 1 97 ? -8.013 9.618 -0.309 1.00 94.69 97 GLU A O 1
ATOM 759 N N . PHE A 1 98 ? -6.710 8.334 0.991 1.00 96.25 98 PHE A N 1
ATOM 760 C CA . PHE A 1 98 ? -7.713 8.105 2.031 1.00 96.25 98 PHE A CA 1
ATOM 761 C C . PHE A 1 98 ? -7.658 9.182 3.117 1.00 96.25 98 PHE A C 1
ATOM 763 O O . PHE A 1 98 ? -8.681 9.753 3.491 1.00 96.25 98 PHE A O 1
ATOM 770 N N . VAL A 1 99 ? -6.454 9.482 3.611 1.00 96.00 99 VAL A N 1
ATOM 771 C CA . VAL A 1 99 ? -6.202 10.564 4.571 1.00 96.00 99 VAL A CA 1
ATOM 772 C C . VAL A 1 99 ? -4.936 11.294 4.154 1.00 96.00 99 VAL A C 1
ATOM 774 O O . VAL A 1 99 ? -3.928 10.657 3.859 1.00 96.00 99 VAL A O 1
ATOM 777 N N . THR A 1 100 ? -4.971 12.623 4.203 1.00 94.81 100 THR A N 1
ATOM 778 C CA . THR A 1 100 ? -3.802 13.476 3.979 1.00 94.81 100 THR A CA 1
ATOM 779 C C . THR A 1 100 ? -3.710 14.488 5.116 1.00 94.81 100 THR A C 1
ATOM 781 O O . THR A 1 100 ? -4.708 15.115 5.477 1.00 94.81 100 THR A O 1
ATOM 784 N N . GLY A 1 101 ? -2.519 14.665 5.688 1.00 93.06 101 GLY A N 1
ATOM 785 C CA . GLY A 1 101 ? -2.292 15.603 6.783 1.00 93.06 101 GLY A CA 1
ATOM 786 C C . GLY A 1 101 ? -0.887 16.197 6.781 1.00 93.06 101 GLY A C 1
ATOM 787 O O . GLY A 1 101 ? 0.061 15.617 6.258 1.00 93.06 101 GLY A O 1
ATOM 788 N N . ARG A 1 102 ? -0.751 17.397 7.356 1.00 89.56 102 ARG A N 1
ATOM 789 C CA . ARG A 1 102 ? 0.528 18.10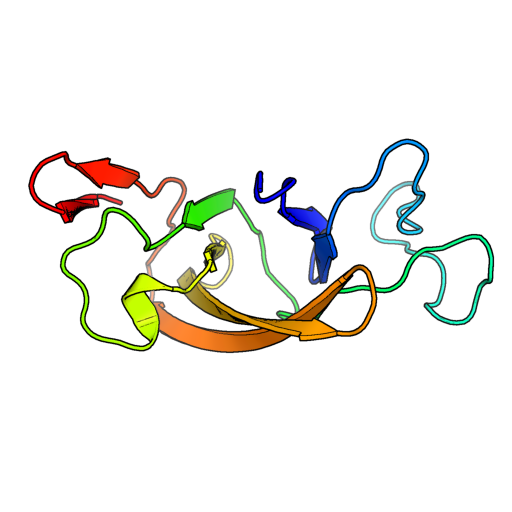9 7.493 1.00 89.56 102 ARG A CA 1
ATOM 790 C C . ARG A 1 102 ? 0.617 18.756 8.884 1.00 89.56 102 ARG A C 1
ATOM 792 O O . ARG A 1 102 ? 0.042 19.830 9.059 1.00 89.56 102 ARG A O 1
ATOM 799 N N . PRO A 1 103 ? 1.321 18.149 9.860 1.00 84.75 103 PRO A N 1
ATOM 800 C CA . PRO A 1 103 ? 2.042 16.870 9.787 1.00 84.75 103 PRO A CA 1
ATOM 801 C C . PRO A 1 103 ? 1.122 15.646 9.969 1.00 84.75 103 PRO A C 1
ATOM 803 O O . PRO A 1 103 ? 0.127 15.721 10.685 1.00 84.75 103 PRO A O 1
ATOM 806 N N . LEU A 1 104 ? 1.481 14.511 9.358 1.00 93.25 104 LEU A N 1
ATOM 807 C CA . LEU A 1 104 ? 0.848 13.203 9.591 1.00 93.25 104 LEU A CA 1
ATOM 808 C C . LEU A 1 104 ? 1.872 12.078 9.385 1.00 93.25 104 LEU A C 1
ATOM 810 O O . LEU A 1 104 ? 1.785 11.281 8.462 1.00 93.25 104 LEU A O 1
ATOM 814 N N . ASN A 1 105 ? 2.892 12.035 10.232 1.00 93.38 105 ASN A N 1
ATOM 815 C CA . ASN A 1 105 ? 4.021 11.117 10.082 1.00 93.38 105 ASN A CA 1
ATOM 816 C C . ASN A 1 105 ? 3.661 9.702 10.572 1.00 93.38 105 ASN A C 1
ATOM 818 O O . ASN A 1 105 ? 4.112 9.272 11.632 1.00 93.38 105 ASN A O 1
ATOM 822 N N . VAL A 1 106 ? 2.811 9.004 9.822 1.00 94.31 106 VAL A N 1
ATOM 823 C CA . VAL A 1 106 ? 2.251 7.693 10.181 1.00 94.31 106 VAL A CA 1
ATOM 824 C C . VAL A 1 106 ? 3.252 6.557 9.958 1.00 94.31 106 VAL A C 1
ATOM 826 O O . VAL A 1 106 ? 3.948 6.500 8.941 1.00 94.31 106 VAL A O 1
ATOM 829 N N . THR A 1 107 ? 3.339 5.641 10.923 1.00 95.31 107 THR A N 1
ATOM 830 C CA . THR A 1 107 ? 4.311 4.531 10.919 1.00 95.31 107 THR A CA 1
ATOM 831 C C . THR A 1 107 ? 3.696 3.164 11.194 1.00 95.31 107 THR A C 1
ATOM 833 O O . THR A 1 107 ? 4.350 2.156 10.939 1.00 95.31 107 THR A O 1
ATOM 836 N N . GLY A 1 108 ? 2.459 3.111 11.685 1.00 95.19 108 GLY A N 1
ATOM 837 C CA . GLY A 1 108 ? 1.741 1.879 11.971 1.00 95.19 108 GLY A CA 1
ATOM 838 C C . GLY A 1 108 ? 0.253 2.051 11.717 1.00 95.19 108 GLY A C 1
ATOM 839 O O . GLY A 1 108 ? -0.272 3.157 11.758 1.00 95.19 108 GLY A O 1
ATOM 840 N N . MET A 1 109 ? -0.414 0.948 11.398 1.00 94.88 109 MET A N 1
ATOM 841 C CA . MET A 1 109 ? -1.863 0.895 11.295 1.00 94.88 109 MET A CA 1
ATOM 842 C C . MET A 1 109 ? -2.321 -0.512 11.636 1.00 94.88 109 MET A C 1
ATOM 844 O O . MET A 1 109 ? -1.750 -1.472 11.119 1.00 94.88 109 MET A O 1
ATOM 848 N N . ASP A 1 110 ? -3.348 -0.632 12.467 1.00 95.31 110 ASP A N 1
ATOM 849 C CA . ASP A 1 110 ? -3.980 -1.919 12.742 1.00 95.31 110 ASP A CA 1
ATOM 850 C C . ASP A 1 110 ? -5.473 -1.758 13.036 1.00 95.31 110 ASP A C 1
ATOM 852 O O . ASP A 1 110 ? -5.951 -0.666 13.366 1.00 95.31 110 ASP A O 1
ATOM 856 N N . PHE A 1 111 ? -6.214 -2.854 12.908 1.00 95.75 111 PHE A N 1
ATOM 857 C CA . PHE A 1 111 ? -7.631 -2.914 13.226 1.00 95.75 111 PHE A CA 1
ATOM 858 C C . PHE A 1 111 ? -7.851 -3.768 14.473 1.00 95.75 111 PHE A C 1
ATOM 860 O O . PHE A 1 111 ? -7.501 -4.942 14.515 1.00 95.75 111 PHE A O 1
ATOM 867 N N . GLY A 1 112 ? -8.454 -3.173 15.503 1.00 94.25 112 GLY A N 1
ATOM 868 C CA . GLY A 1 112 ? -8.822 -3.908 16.709 1.00 94.25 112 GLY A CA 1
ATOM 869 C C . GLY A 1 112 ? -9.946 -4.922 16.448 1.00 94.25 112 GLY A C 1
ATOM 870 O O . GLY A 1 112 ? -10.657 -4.814 15.447 1.00 94.25 112 GLY A O 1
ATOM 871 N N . PRO A 1 113 ? -10.202 -5.862 17.380 1.00 94.75 113 PRO A N 1
ATOM 872 C CA . PRO A 1 113 ? -11.303 -6.828 17.262 1.00 94.75 113 PRO A CA 1
ATOM 873 C C . PRO A 1 113 ? -12.698 -6.188 17.153 1.00 94.75 113 PRO A C 1
ATOM 875 O O . PRO A 1 113 ? -13.650 -6.830 16.717 1.00 94.75 113 PRO A O 1
ATOM 878 N N . ASP A 1 114 ? -12.834 -4.927 17.568 1.00 95.38 114 ASP A N 1
ATOM 879 C CA . ASP A 1 114 ? -14.043 -4.109 17.443 1.00 95.38 114 ASP A CA 1
ATOM 880 C C . ASP A 1 114 ? -14.129 -3.353 16.101 1.00 95.38 114 ASP A C 1
ATOM 882 O O . ASP A 1 114 ? -15.008 -2.508 15.907 1.00 95.38 114 ASP A O 1
ATOM 886 N N . GLY A 1 115 ? -13.208 -3.633 15.179 1.00 94.75 115 GLY A N 1
ATOM 887 C CA . GLY A 1 115 ? -13.110 -3.054 13.846 1.00 94.75 115 GLY A CA 1
ATOM 888 C C . GLY A 1 115 ? -12.686 -1.589 13.810 1.00 94.75 115 GLY A C 1
ATOM 889 O O . GLY A 1 115 ? -12.845 -0.940 12.770 1.00 94.75 115 GLY A O 1
ATOM 890 N N . ARG A 1 116 ? -12.176 -1.037 14.917 1.00 96.62 116 ARG A N 1
ATOM 891 C CA . ARG A 1 116 ? -11.640 0.329 14.953 1.00 96.62 116 ARG A CA 1
ATOM 892 C C . ARG A 1 116 ? -10.211 0.364 14.435 1.00 96.62 116 ARG A C 1
ATOM 894 O O . ARG A 1 116 ? -9.429 -0.541 14.694 1.00 96.62 116 ARG A O 1
ATOM 901 N N . CYS A 1 117 ? -9.891 1.433 13.718 1.00 95.81 117 CYS A N 1
ATOM 902 C CA . CYS A 1 117 ? -8.552 1.699 13.213 1.00 95.81 117 CYS A CA 1
ATOM 903 C C . CYS A 1 117 ? -7.698 2.386 14.282 1.00 95.81 117 CYS A C 1
ATOM 905 O O . CYS A 1 117 ? -8.147 3.355 14.897 1.00 95.81 117 CYS A O 1
ATOM 907 N N . PHE A 1 118 ? -6.456 1.937 14.420 1.00 94.88 118 PHE A N 1
ATOM 908 C CA . PHE A 1 118 ? -5.408 2.554 15.228 1.00 94.88 118 PHE A CA 1
ATOM 909 C C . PHE A 1 118 ? -4.242 2.930 14.314 1.00 94.88 118 PHE A C 1
ATOM 911 O O . PHE A 1 118 ? -3.970 2.198 13.36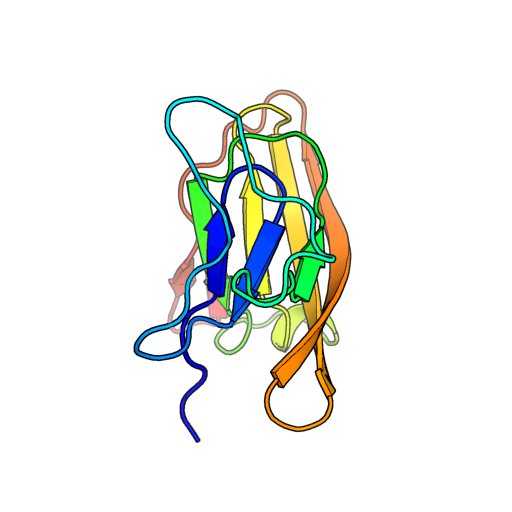4 1.00 94.88 118 PHE A O 1
ATOM 918 N N . LEU A 1 119 ? -3.608 4.074 14.579 1.00 92.44 119 LEU A N 1
ATOM 919 C CA . LEU A 1 119 ? -2.455 4.619 13.854 1.00 92.44 119 LEU A CA 1
ATOM 920 C C . LEU A 1 119 ? -1.319 4.932 14.831 1.00 92.44 119 LEU A C 1
ATOM 922 O O . LEU A 1 119 ? -1.653 5.272 15.991 1.00 92.44 119 LEU A O 1
#